Protein AF-A0A354W4L2-F1 (afdb_monomer)

Foldseek 3Di:
DVVVVVVVCVLLDPVVLVVQLVVLLVVLVVVPLQVDAFPNRSLSVLVSVLVSLLSVLVSCVVVVHPVSVVSNVVSLVSVLVSCVRVPNVCSVPVSVVVVVVVVVD

Solvent-accessible surface area (backbone atoms only — not comparable to full-atom values): 5681 Å² total; per-residue (Å²): 117,71,70,63,53,57,53,47,55,56,71,69,28,67,65,59,50,52,54,50,38,51,50,49,46,53,50,35,54,73,74,41,40,57,70,40,63,50,94,93,34,56,48,19,46,55,46,46,53,28,55,34,46,44,55,50,20,57,54,27,50,75,70,71,37,71,66,19,57,57,50,40,52,54,26,50,54,48,46,31,50,43,41,35,73,73,68,36,76,59,29,76,55,52,50,60,50,51,50,55,57,62,73,75,108

Mean predicted aligned error: 5.43 Å

Radius of gyration: 16.25 Å; Cα contacts (8 Å, |Δi|>4): 89; chains: 1; bounding box: 41×20×42 Å

pLDDT: mean 87.41, std 7.97, range [48.12, 95.75]

Secondary structure (DSSP, 8-state):
-HHHHHHHHHHT-HHHHHHHHHHHHHHHHHTTGGG--BTTB-HHHHHHHHHHHHHHHHHHHHTT-THHHHHHHHHHHHHHHHHHHTT-TTHHHHHHHHHHHHHT-

Structure (mmCIF, N/CA/C/O backbone):
data_AF-A0A354W4L2-F1
#
_entry.id   AF-A0A354W4L2-F1
#
loop_
_atom_site.group_PDB
_atom_site.id
_atom_site.type_symbol
_atom_site.label_atom_id
_atom_site.label_alt_id
_atom_site.label_comp_id
_atom_site.label_asym_id
_atom_site.label_entity_id
_atom_site.label_seq_id
_atom_site.pdbx_PDB_ins_code
_atom_site.Cartn_x
_atom_site.Cartn_y
_atom_site.Cartn_z
_atom_site.occupancy
_atom_site.B_iso_or_equiv
_atom_site.auth_seq_id
_atom_site.auth_comp_id
_atom_site.auth_asym_id
_atom_site.auth_atom_id
_atom_site.pdbx_PDB_model_num
ATOM 1 N N . MET A 1 1 ? -22.685 9.011 24.655 1.00 60.22 1 MET A N 1
ATOM 2 C CA . MET A 1 1 ? -21.756 7.865 24.773 1.00 60.22 1 MET A CA 1
ATOM 3 C C . MET A 1 1 ? -22.102 6.729 23.802 1.00 60.22 1 MET A C 1
ATOM 5 O O . MET A 1 1 ? -21.245 6.364 23.013 1.00 60.22 1 MET A O 1
ATOM 9 N N . GLU A 1 2 ? -23.342 6.220 23.765 1.00 66.88 2 GLU A N 1
ATOM 10 C CA . GLU A 1 2 ? -23.731 5.064 22.919 1.00 66.88 2 GLU A CA 1
ATOM 11 C C . GLU A 1 2 ? -23.531 5.237 21.398 1.00 66.88 2 GLU A C 1
ATOM 13 O O . GLU A 1 2 ? -23.085 4.309 20.727 1.00 66.88 2 GLU A O 1
ATOM 18 N N . ARG A 1 3 ? -23.829 6.419 20.835 1.00 70.06 3 ARG A N 1
ATOM 19 C CA . ARG A 1 3 ? -23.725 6.650 19.378 1.00 70.06 3 ARG A CA 1
ATOM 20 C C . ARG A 1 3 ? -22.285 6.581 18.854 1.00 70.06 3 ARG A C 1
ATOM 22 O O . ARG A 1 3 ? -22.070 6.043 17.776 1.00 70.06 3 ARG A O 1
ATOM 29 N N . GLY A 1 4 ? -21.308 7.075 19.618 1.00 77.38 4 GLY A N 1
ATOM 30 C CA . GLY A 1 4 ? -19.893 7.042 19.220 1.00 77.38 4 GLY A CA 1
ATOM 31 C C . GLY A 1 4 ? -19.338 5.619 19.157 1.00 77.38 4 GLY A C 1
ATOM 32 O O . GLY A 1 4 ? -18.624 5.273 18.223 1.00 77.38 4 GLY A O 1
ATOM 33 N N . ARG A 1 5 ? -19.755 4.764 20.096 1.00 78.31 5 ARG A N 1
ATOM 34 C CA . ARG A 1 5 ? -19.333 3.362 20.155 1.00 78.31 5 ARG A CA 1
ATOM 35 C C . ARG A 1 5 ? -19.856 2.539 18.972 1.00 78.31 5 ARG A C 1
ATOM 37 O O . ARG A 1 5 ? -19.088 1.801 18.372 1.00 78.31 5 ARG A O 1
ATOM 44 N N . ARG A 1 6 ? -21.117 2.735 18.564 1.00 78.88 6 ARG A N 1
ATOM 45 C CA . ARG A 1 6 ? -21.681 2.060 17.375 1.00 78.88 6 ARG A CA 1
ATOM 46 C C . ARG A 1 6 ? -20.958 2.448 16.079 1.00 78.88 6 ARG A C 1
ATOM 48 O O . ARG A 1 6 ? -20.749 1.608 15.212 1.00 78.88 6 ARG A O 1
ATOM 55 N N . LEU A 1 7 ? -20.555 3.714 15.947 1.00 81.56 7 LEU A N 1
ATOM 56 C CA . LEU A 1 7 ? -19.774 4.186 14.795 1.00 81.56 7 LEU A CA 1
ATOM 57 C C . LEU A 1 7 ? -18.360 3.594 14.782 1.00 81.56 7 LEU A C 1
ATOM 59 O O . LEU A 1 7 ? -17.866 3.208 13.721 1.00 81.56 7 LEU A O 1
ATOM 63 N N . GLN A 1 8 ? -17.731 3.483 15.952 1.00 81.00 8 GLN A N 1
ATOM 64 C CA . GLN A 1 8 ? -16.437 2.825 16.093 1.00 81.00 8 GLN A CA 1
ATOM 65 C C . GLN A 1 8 ? -16.524 1.341 15.715 1.00 81.00 8 GLN A C 1
ATOM 67 O O . GLN A 1 8 ? -15.705 0.872 14.936 1.00 81.00 8 GLN A O 1
ATOM 72 N N . GLU A 1 9 ? -17.554 0.625 16.166 1.00 82.56 9 GLU A N 1
ATOM 73 C CA . GLU A 1 9 ? -17.769 -0.794 15.841 1.00 82.56 9 GLU A CA 1
ATOM 74 C C . GLU A 1 9 ? -17.949 -1.037 14.331 1.00 82.56 9 GLU A C 1
ATOM 76 O O . GLU A 1 9 ? -17.426 -2.011 13.788 1.00 82.56 9 GLU A O 1
ATOM 81 N N . ILE A 1 10 ? -18.631 -0.127 13.625 1.00 80.56 10 ILE A N 1
ATOM 82 C CA . ILE A 1 10 ? -18.754 -0.181 12.159 1.00 80.56 10 ILE A CA 1
ATOM 83 C C . ILE A 1 10 ? -17.403 0.100 11.493 1.00 80.56 10 ILE A C 1
ATOM 85 O O . ILE A 1 10 ? -16.998 -0.624 10.583 1.00 80.56 10 ILE A O 1
ATOM 89 N N . THR A 1 11 ? -16.689 1.126 11.957 1.00 79.38 11 THR A N 1
ATOM 90 C CA . THR A 1 11 ? -15.418 1.559 11.356 1.00 79.38 11 THR A CA 1
ATOM 91 C C . THR A 1 11 ? -14.301 0.536 11.583 1.00 79.38 11 THR A C 1
ATOM 93 O O . THR A 1 11 ? -13.472 0.296 10.705 1.00 79.38 11 THR A O 1
ATOM 96 N N . GLU A 1 12 ? -14.303 -0.131 12.735 1.00 83.94 12 GLU A N 1
ATOM 97 C CA . GLU A 1 12 ? -13.354 -1.188 13.082 1.00 83.94 12 GLU A CA 1
ATOM 98 C C . GLU A 1 12 ? -13.796 -2.581 12.601 1.00 83.94 12 GLU A C 1
ATOM 100 O O . GLU A 1 12 ? -13.084 -3.571 12.805 1.00 83.94 12 GLU A O 1
ATOM 105 N N . SER A 1 13 ? -14.925 -2.677 11.896 1.00 87.25 13 SER A N 1
ATOM 106 C CA . SER A 1 13 ? -15.448 -3.940 11.386 1.00 87.25 13 SER A CA 1
ATOM 107 C C . SER A 1 13 ? -14.495 -4.605 10.391 1.00 87.25 13 SER A C 1
ATOM 109 O O . SER A 1 13 ? -14.025 -3.990 9.431 1.00 87.25 13 SER A O 1
ATOM 111 N N . LYS A 1 14 ? -14.270 -5.911 10.576 1.00 87.31 14 LYS A N 1
ATOM 112 C CA . LYS A 1 14 ? -13.492 -6.749 9.646 1.00 87.31 14 LYS A CA 1
ATOM 113 C C . LYS A 1 14 ? -14.122 -6.801 8.252 1.00 87.31 14 LYS A C 1
ATOM 115 O O . LYS A 1 14 ? -13.404 -6.850 7.260 1.00 87.31 14 LYS A O 1
ATOM 120 N N . TRP A 1 15 ? -15.451 -6.743 8.160 1.00 87.75 15 TRP A N 1
ATOM 121 C CA . TRP A 1 15 ? -16.157 -6.748 6.874 1.00 87.75 15 TRP A CA 1
ATOM 122 C C . TRP A 1 15 ? -15.802 -5.536 6.022 1.00 87.75 15 TRP A C 1
ATOM 124 O O . TRP A 1 15 ? -15.613 -5.654 4.815 1.00 87.75 15 TRP A O 1
ATOM 134 N N . MET A 1 16 ? -15.652 -4.379 6.664 1.00 88.06 16 MET A N 1
ATOM 135 C CA . MET A 1 16 ? -15.314 -3.143 5.976 1.00 88.06 16 MET A CA 1
ATOM 136 C C . MET A 1 16 ? -13.861 -3.154 5.472 1.00 88.06 16 MET A C 1
ATOM 138 O O . MET A 1 16 ? -13.561 -2.478 4.489 1.00 88.06 16 MET A O 1
ATOM 142 N N . ASP A 1 17 ? -12.974 -3.918 6.119 1.00 90.94 17 ASP A N 1
ATOM 143 C CA . ASP A 1 17 ? -11.604 -4.147 5.643 1.00 90.94 17 ASP A CA 1
ATOM 144 C C . ASP A 1 17 ? -11.609 -5.062 4.409 1.00 90.94 17 ASP A C 1
ATOM 146 O O . ASP A 1 17 ? -11.010 -4.729 3.389 1.00 90.94 17 ASP A O 1
ATOM 150 N N . VAL A 1 18 ? -12.342 -6.181 4.475 1.00 91.62 18 VAL A N 1
ATOM 151 C CA . VAL A 1 18 ? -12.447 -7.161 3.378 1.00 91.62 18 VAL A CA 1
ATOM 152 C C . VAL A 1 18 ? -13.043 -6.532 2.122 1.00 91.62 18 VAL A C 1
ATOM 154 O O . VAL A 1 18 ? -12.499 -6.716 1.037 1.00 91.62 18 VAL A O 1
ATOM 157 N N . ILE A 1 19 ? -14.121 -5.752 2.260 1.00 93.31 19 ILE A N 1
ATOM 158 C CA . ILE A 1 19 ? -14.730 -5.023 1.137 1.00 93.31 19 ILE A CA 1
ATOM 159 C C . ILE A 1 19 ? -13.721 -4.055 0.514 1.00 93.31 19 ILE A C 1
ATOM 161 O O . ILE A 1 19 ? -13.614 -3.987 -0.707 1.00 93.31 19 ILE A O 1
ATOM 165 N N . GLY A 1 20 ? -12.962 -3.337 1.345 1.00 92.06 20 GLY A N 1
ATOM 166 C CA . GLY A 1 20 ? -11.931 -2.415 0.880 1.00 92.06 20 GLY A CA 1
ATOM 167 C C . GLY A 1 20 ? -10.848 -3.109 0.055 1.00 92.06 20 GLY A C 1
ATOM 168 O O . GLY A 1 20 ? -10.573 -2.703 -1.071 1.00 92.06 20 GLY A O 1
ATOM 169 N N . VAL A 1 21 ? -10.285 -4.197 0.585 1.00 94.12 21 VAL A N 1
ATOM 170 C CA . VAL A 1 21 ? -9.252 -4.987 -0.100 1.00 94.12 21 VAL A CA 1
ATOM 171 C C . VAL A 1 21 ? -9.787 -5.587 -1.400 1.00 94.12 21 VAL A C 1
ATOM 173 O O . VAL A 1 21 ? -9.141 -5.465 -2.439 1.00 94.12 21 VAL A O 1
ATOM 176 N N . LEU A 1 22 ? -10.979 -6.192 -1.374 1.00 95.31 22 LEU A N 1
ATOM 177 C CA . LEU A 1 22 ? -11.607 -6.752 -2.573 1.00 95.31 22 LEU A CA 1
ATOM 178 C C . LEU A 1 22 ? -11.825 -5.691 -3.647 1.00 95.31 22 LEU A C 1
ATOM 180 O O . LEU A 1 22 ? -11.543 -5.949 -4.813 1.00 95.31 22 LEU A O 1
ATOM 184 N N . LEU A 1 23 ? -12.281 -4.500 -3.266 1.00 95.19 23 LEU A N 1
ATOM 185 C CA . LEU A 1 23 ? -12.496 -3.402 -4.199 1.00 95.19 23 LEU A CA 1
ATOM 186 C C . LEU A 1 23 ? -11.186 -2.968 -4.870 1.00 95.19 23 LEU A C 1
ATOM 188 O O . LEU A 1 23 ? -11.148 -2.843 -6.093 1.00 95.19 23 LEU A O 1
ATOM 192 N N . VAL A 1 24 ? -10.102 -2.813 -4.100 1.00 95.12 24 VAL A N 1
ATOM 193 C CA . VAL A 1 24 ? -8.774 -2.473 -4.644 1.00 95.12 24 VAL A CA 1
ATOM 194 C C . VAL A 1 24 ? -8.289 -3.546 -5.618 1.00 95.12 24 VAL A C 1
ATOM 196 O O . VAL A 1 24 ? -7.841 -3.214 -6.716 1.00 95.12 24 VAL A O 1
ATOM 199 N N . LEU A 1 25 ? -8.420 -4.827 -5.260 1.00 95.31 25 LEU A N 1
ATOM 200 C CA . LEU A 1 25 ? -8.007 -5.934 -6.122 1.00 95.31 25 LEU A CA 1
ATOM 201 C C . LEU A 1 25 ? -8.840 -5.971 -7.408 1.00 95.31 25 LEU A C 1
ATOM 203 O O . LEU A 1 25 ? -8.278 -5.943 -8.497 1.00 95.31 25 LEU A O 1
ATOM 207 N N . VAL A 1 26 ? -10.171 -5.967 -7.307 1.00 95.75 26 VAL A N 1
ATOM 208 C CA . VAL A 1 26 ? -11.068 -6.048 -8.471 1.00 95.75 26 VAL A CA 1
ATOM 209 C C . VAL A 1 26 ? -10.810 -4.907 -9.450 1.00 95.75 26 VAL A C 1
ATOM 211 O O . VAL A 1 26 ? -10.641 -5.163 -10.641 1.00 95.75 26 VAL A O 1
ATOM 214 N N . ILE A 1 27 ? -10.721 -3.665 -8.965 1.00 95.25 27 ILE A N 1
ATOM 215 C CA . ILE A 1 27 ? -10.455 -2.504 -9.825 1.00 95.25 27 ILE A CA 1
ATOM 216 C C . ILE A 1 27 ? -9.077 -2.623 -10.476 1.00 95.25 27 ILE A C 1
ATOM 218 O O . ILE A 1 27 ? -8.947 -2.411 -11.679 1.00 95.25 27 ILE A O 1
ATOM 222 N N . SER A 1 28 ? -8.055 -3.017 -9.715 1.00 94.19 28 SER A N 1
ATOM 223 C CA . SER A 1 28 ? -6.696 -3.147 -10.247 1.00 94.19 28 SER A CA 1
ATOM 224 C C . SER A 1 28 ? -6.594 -4.211 -11.341 1.00 94.19 28 SER A C 1
ATOM 226 O O . SER A 1 28 ? -5.936 -4.008 -12.365 1.00 94.19 28 SER A O 1
ATOM 228 N N . PHE A 1 29 ? -7.284 -5.338 -11.163 1.00 93.62 29 PHE A N 1
ATOM 229 C CA . PHE A 1 29 ? -7.359 -6.382 -12.179 1.00 93.62 29 PHE A CA 1
ATOM 230 C C . PHE A 1 29 ? -8.176 -5.941 -13.399 1.00 93.62 29 PHE A C 1
ATOM 232 O O . PHE A 1 29 ? -7.732 -6.182 -14.523 1.00 93.62 29 PHE A O 1
ATOM 239 N N . ALA A 1 30 ? -9.305 -5.254 -13.197 1.00 94.56 30 ALA A N 1
ATOM 240 C CA . ALA A 1 30 ? -10.155 -4.737 -14.270 1.00 94.56 30 ALA A CA 1
ATOM 241 C C . ALA A 1 30 ? -9.439 -3.688 -15.138 1.00 94.56 30 ALA A C 1
ATOM 243 O O . ALA A 1 30 ? -9.560 -3.717 -16.360 1.00 94.56 30 ALA A O 1
ATOM 244 N N . LEU A 1 31 ? -8.634 -2.815 -14.523 1.00 93.94 31 LEU A N 1
ATOM 245 C CA . LEU A 1 31 ? -7.785 -1.841 -15.220 1.00 93.94 31 LEU A CA 1
ATOM 246 C C . LEU A 1 31 ? -6.561 -2.476 -15.894 1.00 93.94 31 LEU A C 1
ATOM 248 O O . LEU A 1 31 ? -5.842 -1.810 -16.633 1.00 93.94 31 LEU A O 1
ATOM 252 N N . GLY A 1 32 ? -6.317 -3.768 -15.665 1.00 91.12 32 GLY A N 1
ATOM 253 C CA . GLY A 1 32 ? -5.234 -4.495 -16.309 1.00 91.12 32 GLY A CA 1
ATOM 254 C C . GLY A 1 32 ? -3.858 -4.256 -15.695 1.00 91.12 32 GLY A C 1
ATOM 255 O O . GLY A 1 32 ? -2.874 -4.629 -16.329 1.00 91.12 32 GLY A O 1
ATOM 256 N N . PHE A 1 33 ? -3.755 -3.716 -14.470 1.00 90.25 33 PHE A N 1
ATOM 257 C CA . PHE A 1 33 ? -2.453 -3.486 -13.828 1.00 90.25 33 PHE A CA 1
ATOM 258 C C . PHE A 1 33 ? -1.621 -4.762 -13.727 1.00 90.25 33 PHE A C 1
ATOM 260 O O . PHE A 1 33 ? -0.417 -4.707 -13.924 1.00 90.25 33 PHE A O 1
ATOM 267 N N . HIS A 1 34 ? -2.244 -5.926 -13.533 1.00 90.25 34 HIS A N 1
ATOM 268 C CA . HIS A 1 34 ? -1.562 -7.227 -13.520 1.00 90.25 34 HIS A CA 1
ATOM 269 C C . HIS A 1 34 ? -0.767 -7.552 -14.803 1.00 90.25 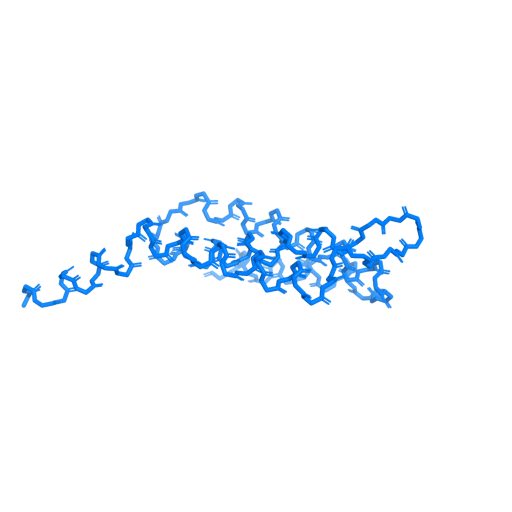34 HIS A C 1
ATOM 271 O O . HIS A 1 34 ? 0.097 -8.423 -14.766 1.00 90.25 34 HIS A O 1
ATOM 277 N N . LYS A 1 35 ? -1.043 -6.878 -15.930 1.00 89.44 35 LYS A N 1
ATOM 278 C CA . LYS A 1 35 ? -0.336 -7.067 -17.209 1.00 89.44 35 LYS A CA 1
ATOM 279 C C . LYS A 1 35 ? 0.942 -6.237 -17.320 1.00 89.44 35 LYS A C 1
ATOM 281 O O . LYS A 1 35 ? 1.687 -6.408 -18.281 1.00 89.44 35 LYS A O 1
ATOM 286 N N . THR A 1 36 ? 1.200 -5.332 -16.377 1.00 89.88 36 THR A N 1
ATOM 287 C CA . THR A 1 36 ? 2.392 -4.487 -16.402 1.00 89.88 36 THR A CA 1
ATOM 288 C C . THR A 1 36 ? 3.627 -5.325 -16.084 1.00 89.88 36 THR A C 1
ATOM 290 O O . THR A 1 36 ? 3.856 -5.710 -14.934 1.00 89.88 36 THR A O 1
ATOM 293 N N . ILE A 1 37 ? 4.424 -5.586 -17.120 1.00 89.38 37 ILE A N 1
ATOM 294 C CA . ILE A 1 37 ? 5.703 -6.291 -17.042 1.00 89.38 37 ILE A CA 1
ATOM 295 C C . ILE A 1 37 ? 6.811 -5.308 -17.414 1.00 89.38 37 ILE A C 1
ATOM 297 O O . ILE A 1 37 ? 6.736 -4.623 -18.436 1.00 89.38 37 ILE A O 1
ATOM 301 N N . ARG A 1 38 ? 7.850 -5.234 -16.585 1.00 87.38 38 ARG A N 1
ATOM 302 C CA . ARG A 1 38 ? 9.021 -4.387 -16.813 1.00 87.38 38 ARG A CA 1
ATOM 303 C C . ARG A 1 38 ? 10.270 -5.179 -16.464 1.00 87.38 38 ARG A C 1
ATOM 305 O O . ARG A 1 38 ? 10.314 -5.762 -15.391 1.00 87.38 38 ARG A O 1
ATOM 312 N N . GLN A 1 39 ? 11.256 -5.203 -17.366 1.00 85.56 39 GLN A N 1
ATOM 313 C CA . GLN A 1 39 ? 12.487 -5.993 -17.189 1.00 85.56 39 GLN A CA 1
ATOM 314 C C . GLN A 1 39 ? 12.181 -7.462 -16.820 1.00 85.56 39 GLN A C 1
ATOM 316 O O . GLN A 1 39 ? 12.703 -7.982 -15.842 1.00 85.56 39 GLN A O 1
ATOM 321 N N . ASP A 1 40 ? 11.249 -8.086 -17.554 1.00 85.88 40 ASP A N 1
ATOM 322 C CA . ASP A 1 40 ? 10.748 -9.458 -17.333 1.00 85.88 40 ASP A CA 1
ATOM 323 C C . ASP A 1 40 ? 10.089 -9.728 -15.970 1.00 85.88 40 ASP A C 1
ATOM 325 O O . ASP A 1 40 ? 9.715 -10.858 -15.654 1.00 85.88 40 ASP A O 1
ATOM 329 N N . LEU A 1 41 ? 9.856 -8.681 -15.178 1.00 87.38 41 LEU A N 1
ATOM 330 C CA . LEU A 1 41 ? 9.231 -8.773 -13.873 1.00 87.38 41 LEU A CA 1
ATOM 331 C C . LEU A 1 41 ? 7.779 -8.262 -13.918 1.00 87.38 41 LEU A C 1
ATOM 333 O O . LEU A 1 41 ? 7.541 -7.140 -14.383 1.00 87.38 41 LEU A O 1
ATOM 337 N N . PRO A 1 42 ? 6.787 -9.021 -13.410 1.00 89.56 42 PRO A N 1
ATOM 338 C CA . PRO A 1 42 ? 5.386 -8.599 -13.369 1.00 89.56 42 PRO A CA 1
ATOM 339 C C . PRO A 1 42 ? 5.134 -7.585 -12.240 1.00 89.56 42 PRO A C 1
ATOM 341 O O . PRO A 1 42 ? 4.402 -7.851 -11.283 1.00 89.56 42 PRO A O 1
ATOM 344 N N . ILE A 1 43 ? 5.732 -6.395 -12.354 1.00 92.56 43 ILE A N 1
ATOM 345 C CA . ILE A 1 43 ? 5.625 -5.292 -11.382 1.00 92.56 43 ILE A CA 1
ATOM 346 C C . ILE A 1 43 ? 4.176 -4.883 -11.100 1.00 92.56 43 ILE A C 1
ATOM 348 O O . ILE A 1 43 ? 3.852 -4.429 -10.006 1.00 92.56 43 ILE A O 1
ATOM 352 N N . GLY A 1 44 ? 3.282 -5.111 -12.060 1.00 90.38 44 GLY A N 1
ATOM 353 C CA . GLY A 1 44 ? 1.854 -4.883 -11.925 1.00 90.38 44 GLY A CA 1
ATOM 354 C C . GLY A 1 44 ? 1.186 -5.669 -10.798 1.00 90.38 44 GLY A C 1
ATOM 355 O O . GLY A 1 44 ? 0.320 -5.147 -10.092 1.00 90.38 44 GLY A O 1
ATOM 356 N N . ILE A 1 45 ? 1.618 -6.914 -10.588 1.00 91.38 45 ILE A N 1
ATOM 357 C CA . ILE A 1 45 ? 1.119 -7.767 -9.506 1.00 91.38 45 ILE A CA 1
ATOM 358 C C . ILE A 1 45 ? 1.638 -7.246 -8.161 1.00 91.38 45 ILE A C 1
ATOM 360 O O . ILE A 1 45 ? 0.851 -7.063 -7.231 1.00 91.38 45 ILE A O 1
ATOM 364 N N . PHE A 1 46 ? 2.933 -6.923 -8.080 1.00 92.19 46 PHE A N 1
ATOM 365 C CA . PHE A 1 46 ? 3.548 -6.335 -6.884 1.00 92.19 46 PHE A CA 1
ATOM 366 C C . PHE A 1 46 ? 2.892 -5.007 -6.489 1.00 92.19 46 PHE A C 1
ATOM 368 O O . PHE A 1 46 ? 2.603 -4.785 -5.315 1.00 92.19 46 PHE A O 1
ATOM 375 N N . SER A 1 47 ? 2.582 -4.151 -7.464 1.00 92.44 47 SER A N 1
ATOM 376 C CA . SER A 1 47 ? 1.862 -2.894 -7.245 1.00 92.44 47 SER A CA 1
ATOM 377 C C . SER A 1 47 ? 0.436 -3.131 -6.736 1.00 92.44 47 SER A C 1
ATOM 379 O O . SER A 1 47 ? 0.030 -2.540 -5.737 1.00 92.44 47 SER A O 1
ATOM 381 N N . THR A 1 48 ? -0.300 -4.061 -7.354 1.00 94.00 48 THR A N 1
ATOM 382 C CA . THR A 1 48 ? -1.691 -4.378 -6.986 1.00 94.00 48 THR A CA 1
ATOM 383 C C . THR A 1 48 ? -1.801 -4.882 -5.542 1.00 94.00 48 THR A C 1
ATOM 385 O O . THR A 1 48 ? -2.616 -4.384 -4.761 1.00 94.00 48 THR A O 1
ATOM 388 N N . PHE A 1 49 ? -0.956 -5.841 -5.153 1.00 93.38 49 PHE A N 1
ATOM 389 C CA . PHE A 1 49 ? -0.929 -6.340 -3.775 1.00 93.38 49 PHE A CA 1
ATOM 390 C C . PHE A 1 49 ? -0.332 -5.324 -2.798 1.00 93.38 49 PHE A C 1
ATOM 392 O O . PHE A 1 49 ? -0.802 -5.229 -1.665 1.00 93.38 49 PHE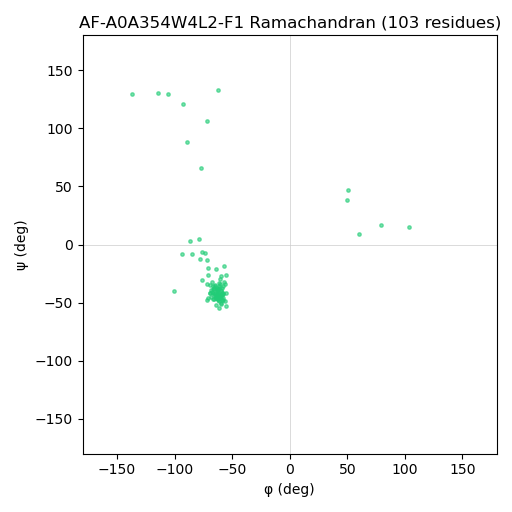 A O 1
ATOM 399 N N . GLY A 1 50 ? 0.645 -4.527 -3.236 1.00 93.25 50 GLY A N 1
ATOM 400 C CA . GLY A 1 50 ? 1.206 -3.425 -2.458 1.00 93.25 50 GLY A CA 1
ATOM 401 C C . GLY A 1 50 ? 0.157 -2.383 -2.078 1.00 93.25 50 GLY A C 1
ATOM 402 O O . GLY A 1 50 ? 0.060 -2.011 -0.911 1.00 93.25 50 GLY A O 1
ATOM 403 N N . ALA A 1 51 ? -0.686 -1.977 -3.030 1.00 93.38 51 ALA A N 1
ATOM 404 C CA . ALA A 1 51 ? -1.778 -1.035 -2.800 1.00 93.38 51 ALA A CA 1
ATOM 405 C C . ALA A 1 51 ? -2.827 -1.594 -1.823 1.00 93.38 51 ALA A C 1
ATOM 407 O O . ALA A 1 51 ? -3.218 -0.917 -0.869 1.00 93.38 51 ALA A O 1
ATOM 408 N N . ALA A 1 52 ? -3.238 -2.854 -2.008 1.00 94.12 52 ALA A N 1
ATOM 409 C CA . ALA A 1 52 ? -4.169 -3.525 -1.100 1.00 94.12 52 ALA A CA 1
ATOM 410 C C . ALA A 1 52 ? -3.591 -3.666 0.323 1.00 94.12 52 ALA A C 1
ATOM 412 O O . ALA A 1 52 ? -4.280 -3.405 1.311 1.00 94.12 52 ALA A O 1
ATOM 413 N N . GLY A 1 53 ? -2.311 -4.031 0.431 1.00 92.19 53 GLY A N 1
ATOM 414 C CA . GLY A 1 53 ? -1.594 -4.117 1.699 1.00 92.19 53 GLY A CA 1
ATOM 415 C C . GLY A 1 53 ? -1.461 -2.760 2.389 1.00 92.19 53 GLY A C 1
ATOM 416 O O . GLY A 1 53 ? -1.731 -2.660 3.582 1.00 92.19 53 GLY A O 1
ATOM 417 N N . SER A 1 54 ? -1.119 -1.704 1.648 1.00 92.06 54 SER A N 1
ATOM 418 C CA . SER A 1 54 ? -0.978 -0.342 2.180 1.00 92.06 54 SER A CA 1
ATOM 419 C C . SER A 1 54 ? -2.295 0.178 2.765 1.00 92.06 54 SER A C 1
ATOM 421 O O . SER A 1 54 ? -2.327 0.689 3.885 1.00 92.06 54 SER A O 1
ATOM 423 N N . MET A 1 55 ? -3.417 -0.070 2.083 1.00 93.25 55 MET A N 1
ATOM 424 C CA . MET A 1 55 ? -4.743 0.222 2.630 1.00 93.25 55 MET A CA 1
ATOM 425 C C . MET A 1 55 ? -4.995 -0.522 3.954 1.00 93.25 55 MET A C 1
ATOM 427 O O . MET A 1 55 ? -5.523 0.055 4.911 1.00 93.25 55 MET A O 1
ATOM 431 N N . MET A 1 56 ? -4.617 -1.803 4.026 1.00 92.00 56 MET A N 1
ATOM 432 C CA . MET A 1 56 ? -4.766 -2.607 5.241 1.00 92.00 56 MET A CA 1
ATOM 433 C C . MET A 1 56 ? -3.897 -2.074 6.388 1.00 92.00 56 MET A C 1
ATOM 435 O O . MET A 1 56 ? -4.333 -2.073 7.538 1.00 92.00 56 MET A O 1
ATOM 439 N N . VAL A 1 57 ? -2.702 -1.559 6.094 1.00 89.81 57 VAL A N 1
ATOM 440 C CA . VAL A 1 57 ? -1.833 -0.901 7.082 1.00 89.81 57 VAL A CA 1
ATOM 441 C C . VAL A 1 57 ? -2.538 0.299 7.697 1.00 89.81 57 VAL A C 1
ATOM 443 O O . VAL A 1 57 ? -2.646 0.367 8.920 1.00 89.81 57 VAL A O 1
ATOM 446 N N . THR A 1 58 ? -3.100 1.195 6.878 1.00 87.81 58 THR A N 1
ATOM 447 C CA . THR A 1 58 ? -3.849 2.360 7.375 1.00 87.81 58 THR A CA 1
ATOM 448 C C . THR A 1 58 ? -4.986 1.933 8.308 1.00 87.81 58 THR A C 1
ATOM 450 O O . THR A 1 58 ? -5.153 2.510 9.383 1.00 87.81 58 THR A O 1
ATOM 453 N N . ARG A 1 59 ? -5.717 0.864 7.958 1.00 88.38 59 ARG A N 1
ATOM 454 C CA . ARG A 1 59 ? -6.781 0.289 8.803 1.00 88.38 59 ARG A CA 1
ATOM 455 C C . ARG A 1 59 ? -6.251 -0.238 10.135 1.00 88.38 59 ARG A C 1
ATOM 457 O O . ARG A 1 59 ? -6.834 0.036 11.182 1.00 88.38 59 ARG A O 1
ATOM 464 N N . LEU A 1 60 ? -5.172 -1.015 10.109 1.00 87.00 60 LEU A N 1
ATOM 465 C CA . LEU A 1 60 ? -4.597 -1.632 11.305 1.00 87.00 60 LEU A CA 1
ATOM 466 C C . LEU A 1 60 ? -4.011 -0.591 12.264 1.00 87.00 60 LEU A C 1
ATOM 468 O O . LEU A 1 60 ? -4.168 -0.738 13.476 1.00 87.00 60 LEU A O 1
ATOM 472 N N . VAL A 1 61 ? -3.418 0.480 11.732 1.00 84.44 61 VAL A N 1
ATOM 473 C CA . VAL A 1 61 ? -2.934 1.622 12.520 1.00 84.44 61 VAL A CA 1
ATOM 474 C C . VAL A 1 61 ? -4.099 2.323 13.225 1.00 84.44 61 VAL A C 1
ATOM 476 O O . VAL A 1 61 ? -4.009 2.589 14.423 1.00 84.44 61 VAL A O 1
ATOM 479 N N . THR A 1 62 ? -5.235 2.540 12.546 1.00 82.62 62 THR A N 1
ATOM 480 C CA . THR A 1 62 ? -6.438 3.112 13.187 1.00 82.62 62 THR A CA 1
ATOM 481 C C . THR A 1 62 ? -6.975 2.225 14.317 1.00 82.62 62 THR A C 1
ATOM 483 O O . THR A 1 62 ? -7.392 2.740 15.349 1.00 82.62 62 THR A O 1
ATOM 486 N N . LYS A 1 63 ? -6.887 0.895 14.174 1.00 84.94 63 LYS A N 1
ATOM 487 C CA . LYS A 1 63 ? -7.273 -0.088 15.209 1.00 84.94 63 LYS A CA 1
ATOM 488 C C . LYS A 1 63 ? -6.218 -0.271 16.310 1.00 84.94 63 LYS A C 1
ATOM 490 O O . LYS A 1 63 ? -6.361 -1.161 17.144 1.00 84.94 63 LYS A O 1
ATOM 495 N N . ARG A 1 64 ? -5.136 0.522 16.294 1.00 82.56 64 ARG A N 1
ATOM 496 C CA . ARG A 1 64 ? -3.967 0.405 17.187 1.00 82.56 64 ARG A CA 1
ATOM 497 C C . ARG A 1 64 ? -3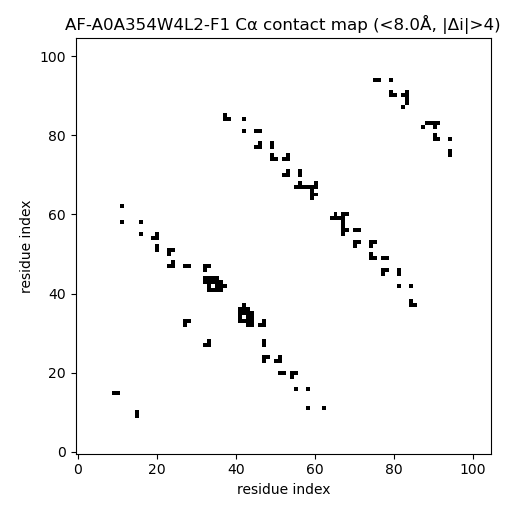.390 -1.012 17.258 1.00 82.56 64 ARG A C 1
ATOM 499 O O . ARG A 1 64 ? -2.968 -1.475 18.316 1.00 82.56 64 ARG A O 1
ATOM 506 N N . ASN A 1 65 ? -3.360 -1.709 16.125 1.00 82.50 65 ASN A N 1
ATOM 507 C CA . ASN A 1 65 ? -2.760 -3.032 16.033 1.00 82.50 65 ASN A CA 1
ATOM 508 C C . ASN A 1 65 ? -1.290 -2.921 15.604 1.00 82.50 65 ASN A C 1
ATOM 510 O O . ASN A 1 65 ? -0.995 -2.444 14.509 1.00 82.50 65 ASN A O 1
ATOM 514 N N . ASN A 1 66 ? -0.375 -3.432 16.432 1.00 83.31 66 ASN A N 1
ATOM 515 C CA . ASN A 1 66 ? 1.069 -3.373 16.184 1.00 83.31 66 ASN A CA 1
ATOM 516 C C . ASN A 1 66 ? 1.508 -4.159 14.930 1.00 83.31 66 ASN A C 1
ATOM 518 O O . ASN A 1 66 ? 2.534 -3.857 14.327 1.00 83.31 66 ASN A O 1
ATOM 522 N N . ILE A 1 67 ? 0.696 -5.122 14.472 1.00 85.75 67 ILE A N 1
ATOM 523 C CA . ILE A 1 67 ? 0.906 -5.816 13.189 1.00 85.75 67 ILE A CA 1
ATOM 524 C C . ILE A 1 67 ? 0.863 -4.826 12.010 1.00 85.75 67 ILE A C 1
ATOM 526 O O . ILE A 1 67 ? 1.559 -5.028 11.016 1.00 85.75 67 ILE A O 1
ATOM 530 N N . GLY A 1 68 ? 0.101 -3.732 12.132 1.00 83.00 68 GLY A N 1
ATOM 531 C CA . GLY A 1 68 ? 0.042 -2.674 11.125 1.00 83.00 68 GLY A CA 1
ATOM 532 C C . GLY A 1 68 ? 1.409 -2.054 10.838 1.00 83.00 68 GLY A C 1
ATOM 533 O O . GLY A 1 68 ? 1.716 -1.801 9.680 1.00 83.00 68 GLY A O 1
ATOM 534 N N . ASN A 1 69 ? 2.267 -1.912 11.851 1.00 85.69 69 ASN A N 1
ATOM 535 C CA . ASN A 1 69 ? 3.610 -1.349 11.686 1.00 85.69 69 ASN A CA 1
ATOM 536 C C . ASN A 1 69 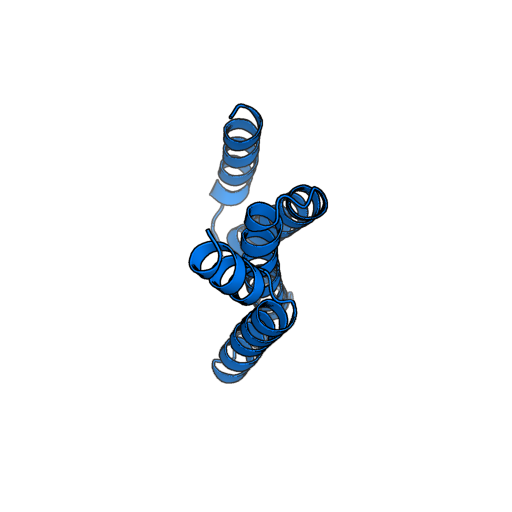? 4.525 -2.286 10.885 1.00 85.69 69 ASN A C 1
ATOM 538 O O . ASN A 1 69 ? 5.243 -1.843 9.991 1.00 85.69 69 ASN A O 1
ATOM 542 N N . LEU A 1 70 ? 4.455 -3.594 11.157 1.00 85.12 70 LEU A N 1
ATOM 543 C CA . LEU A 1 70 ? 5.230 -4.597 10.425 1.00 85.12 70 LEU A CA 1
ATOM 544 C C . LEU A 1 70 ? 4.783 -4.701 8.962 1.00 85.12 70 LEU A C 1
ATOM 546 O O . LEU A 1 70 ? 5.614 -4.692 8.057 1.00 85.12 70 LEU A O 1
ATOM 550 N N . ILE A 1 71 ? 3.472 -4.771 8.714 1.00 87.06 71 ILE A N 1
ATOM 551 C CA . ILE A 1 71 ? 2.945 -4.792 7.343 1.00 87.06 71 ILE A CA 1
ATOM 552 C C . ILE A 1 71 ? 3.259 -3.458 6.645 1.00 87.06 71 ILE A C 1
ATOM 554 O O . ILE A 1 71 ? 3.591 -3.457 5.464 1.00 87.06 71 ILE A O 1
ATOM 558 N N . GLY A 1 72 ? 3.251 -2.341 7.379 1.00 86.94 72 GLY A N 1
ATOM 559 C CA . GLY A 1 72 ? 3.666 -1.022 6.900 1.00 86.94 72 GLY A CA 1
ATO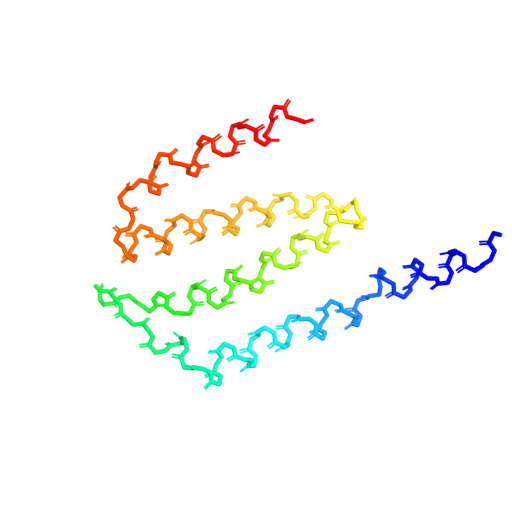M 560 C C . GLY A 1 72 ? 5.086 -1.034 6.355 1.00 86.94 72 GLY A C 1
ATOM 561 O O . GLY A 1 72 ? 5.304 -0.631 5.213 1.00 86.94 72 GLY A O 1
ATOM 562 N N . LEU A 1 73 ? 6.019 -1.611 7.117 1.00 88.44 73 LEU A N 1
ATOM 563 C CA . LEU A 1 73 ? 7.395 -1.810 6.676 1.00 88.44 73 LEU A CA 1
ATOM 564 C C . LEU A 1 73 ? 7.464 -2.589 5.355 1.00 88.44 73 LEU A C 1
ATOM 566 O O . LEU A 1 73 ? 8.053 -2.122 4.382 1.00 88.44 73 LEU A O 1
ATOM 570 N N . LEU A 1 74 ? 6.806 -3.750 5.300 1.00 89.50 74 LEU A N 1
ATOM 571 C CA . LEU A 1 74 ? 6.811 -4.617 4.119 1.00 89.50 74 LEU A CA 1
ATOM 572 C C . LEU A 1 74 ? 6.194 -3.940 2.889 1.00 89.50 74 LEU A C 1
ATOM 574 O O . LEU A 1 74 ? 6.738 -4.036 1.791 1.00 89.50 74 LEU A O 1
ATOM 578 N N . THR A 1 75 ? 5.073 -3.237 3.063 1.00 90.88 75 THR A N 1
ATOM 579 C CA . THR A 1 75 ? 4.387 -2.556 1.955 1.00 90.88 75 THR A CA 1
ATOM 580 C C . THR A 1 75 ? 5.213 -1.419 1.381 1.00 90.88 75 THR A C 1
ATOM 582 O O . THR A 1 75 ? 5.255 -1.284 0.166 1.00 90.88 75 THR A O 1
ATOM 585 N N . ALA A 1 76 ? 5.928 -0.651 2.201 1.00 90.12 76 ALA A N 1
ATOM 586 C CA . ALA A 1 76 ? 6.774 0.416 1.684 1.00 90.12 76 ALA A CA 1
ATOM 587 C C . ALA A 1 76 ? 8.082 -0.108 1.072 1.00 90.12 76 ALA A C 1
ATOM 589 O O . ALA A 1 76 ? 8.557 0.482 0.112 1.00 90.12 76 ALA A O 1
ATOM 590 N N . VAL A 1 77 ? 8.637 -1.232 1.549 1.00 91.31 77 VAL A N 1
ATOM 591 C CA . VAL A 1 77 ? 9.721 -1.927 0.825 1.00 91.31 77 VAL A CA 1
ATOM 592 C C . VAL A 1 77 ? 9.228 -2.376 -0.552 1.00 91.31 77 VAL A C 1
ATOM 594 O O . VAL A 1 77 ? 9.908 -2.158 -1.552 1.00 91.31 77 VAL A O 1
ATOM 597 N N . ASN A 1 78 ? 8.020 -2.942 -0.628 1.00 93.06 78 ASN A N 1
ATOM 598 C CA . ASN A 1 78 ? 7.399 -3.302 -1.900 1.00 93.06 78 ASN A CA 1
ATOM 599 C C . ASN A 1 78 ? 7.143 -2.072 -2.792 1.00 93.06 78 ASN A C 1
ATOM 601 O O . ASN A 1 78 ? 7.371 -2.147 -3.994 1.00 93.06 78 ASN A O 1
ATOM 605 N N . SER A 1 79 ? 6.721 -0.936 -2.232 1.00 91.56 79 SER A N 1
ATOM 606 C CA . SER A 1 79 ? 6.550 0.304 -2.999 1.00 91.56 79 SER A CA 1
ATOM 607 C C . SER A 1 79 ? 7.884 0.872 -3.492 1.00 91.56 79 SER A C 1
ATOM 609 O O . SER A 1 79 ? 7.976 1.238 -4.657 1.00 91.56 79 SER A O 1
ATOM 611 N N . ALA A 1 80 ? 8.941 0.854 -2.671 1.00 92.44 80 ALA A N 1
ATOM 612 C CA . ALA A 1 80 ? 10.292 1.247 -3.081 1.00 92.44 80 ALA A CA 1
ATOM 613 C C . ALA A 1 80 ? 10.790 0.398 -4.253 1.00 92.44 80 ALA A C 1
ATOM 615 O O . ALA A 1 80 ? 11.353 0.913 -5.217 1.00 92.44 80 ALA A O 1
ATOM 616 N N . PHE A 1 81 ? 10.540 -0.910 -4.176 1.00 91.94 81 PHE A N 1
ATOM 617 C CA . PHE A 1 81 ? 10.840 -1.850 -5.241 1.00 91.94 81 PHE A CA 1
ATOM 618 C C . PHE A 1 81 ? 10.063 -1.510 -6.518 1.00 91.94 81 PHE A C 1
ATOM 620 O O . PHE A 1 81 ? 10.671 -1.290 -7.560 1.00 91.94 81 PHE A O 1
ATOM 627 N N . VAL A 1 82 ? 8.735 -1.399 -6.450 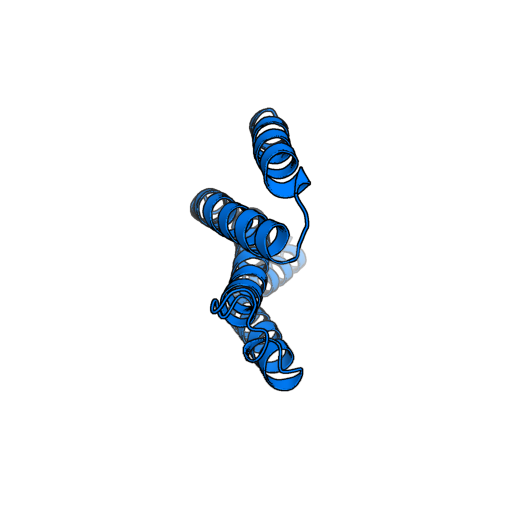1.00 92.81 82 VAL A N 1
ATOM 628 C CA . VAL A 1 82 ? 7.906 -1.076 -7.622 1.00 92.81 82 VAL A CA 1
ATOM 629 C C . VAL A 1 82 ? 8.317 0.258 -8.255 1.00 92.81 82 VAL A C 1
ATOM 631 O O . VAL A 1 82 ? 8.496 0.314 -9.470 1.00 92.81 82 VAL A O 1
ATOM 634 N N . ASP A 1 83 ? 8.524 1.304 -7.454 1.00 92.38 83 ASP A N 1
ATOM 635 C CA . ASP A 1 83 ? 8.896 2.635 -7.940 1.00 92.38 83 ASP A CA 1
ATOM 636 C C . ASP A 1 83 ? 10.270 2.637 -8.616 1.00 92.38 83 ASP A C 1
ATOM 638 O O . ASP A 1 83 ? 10.430 3.227 -9.687 1.00 92.38 83 ASP A O 1
ATOM 642 N N . TYR A 1 84 ? 11.251 1.938 -8.038 1.00 92.44 84 TYR A N 1
ATOM 643 C CA . TYR A 1 84 ? 12.576 1.798 -8.640 1.00 92.44 84 TYR A CA 1
ATOM 644 C C . TYR A 1 84 ? 12.490 1.159 -10.032 1.00 92.44 84 TYR A C 1
ATOM 646 O O . TYR A 1 84 ? 13.009 1.702 -11.006 1.00 92.44 84 TYR A O 1
ATOM 654 N N . TYR A 1 85 ? 11.745 0.056 -10.162 1.00 90.06 85 TYR A N 1
ATOM 655 C CA . TYR A 1 85 ? 11.575 -0.632 -11.446 1.00 90.06 85 TYR A CA 1
ATOM 656 C C . TYR A 1 85 ? 10.706 0.141 -12.450 1.00 90.06 85 TYR A C 1
ATOM 658 O O . TYR A 1 85 ? 10.814 -0.089 -13.656 1.00 90.06 85 TYR A O 1
ATOM 666 N N . LEU A 1 86 ? 9.880 1.086 -11.994 1.00 89.62 86 LEU A N 1
ATOM 667 C CA . LEU A 1 86 ? 9.168 2.028 -12.863 1.00 89.62 86 LEU A CA 1
ATOM 668 C C . LEU A 1 86 ? 10.067 3.157 -13.401 1.00 89.62 86 LEU A C 1
ATOM 670 O O . LEU A 1 86 ? 9.632 3.896 -14.284 1.00 89.62 86 LEU A O 1
ATOM 674 N N . GLY A 1 87 ? 11.319 3.251 -12.939 1.00 89.25 87 GLY A N 1
ATOM 675 C CA . GLY A 1 87 ? 12.307 4.234 -13.391 1.00 89.25 87 GLY A CA 1
ATOM 676 C C . GLY A 1 87 ? 12.538 5.388 -12.415 1.00 89.25 87 GLY A C 1
ATOM 677 O O . GLY A 1 87 ? 13.105 6.405 -12.807 1.00 89.25 87 GLY A O 1
ATOM 678 N N . ASN A 1 88 ? 12.095 5.266 -11.160 1.00 93.25 88 ASN A N 1
ATOM 679 C CA . ASN A 1 88 ? 12.413 6.234 -10.116 1.00 93.25 88 ASN A CA 1
ATOM 680 C C . ASN A 1 88 ? 13.720 5.855 -9.399 1.00 93.25 88 ASN A C 1
ATOM 682 O O . ASN A 1 88 ? 13.700 5.208 -8.351 1.00 93.25 88 ASN A O 1
ATOM 686 N N . ASP A 1 89 ? 14.859 6.314 -9.917 1.00 91.88 89 ASP A N 1
ATOM 687 C CA . ASP A 1 89 ? 16.176 6.063 -9.306 1.00 91.88 89 ASP A CA 1
ATOM 688 C C . ASP A 1 89 ? 16.289 6.621 -7.873 1.00 91.88 89 ASP A C 1
ATOM 690 O O . ASP A 1 89 ? 17.015 6.082 -7.033 1.00 91.88 89 ASP A O 1
ATOM 694 N N . ALA A 1 90 ? 15.520 7.667 -7.548 1.00 91.62 90 ALA A N 1
ATOM 695 C CA . ALA A 1 90 ? 15.496 8.253 -6.211 1.00 91.62 90 ALA A CA 1
ATOM 696 C C . ALA A 1 90 ? 14.782 7.365 -5.176 1.00 91.62 90 ALA A C 1
ATOM 698 O O . ALA A 1 90 ? 14.925 7.609 -3.974 1.00 91.62 90 ALA A O 1
ATOM 699 N N . ALA A 1 91 ? 14.045 6.327 -5.593 1.00 89.81 91 ALA A N 1
ATOM 700 C CA . ALA A 1 91 ? 13.373 5.391 -4.686 1.00 89.81 91 ALA A CA 1
ATOM 701 C C . ALA A 1 91 ? 14.358 4.725 -3.708 1.00 89.81 91 ALA A C 1
ATOM 703 O O . ALA A 1 91 ? 14.021 4.503 -2.545 1.00 89.81 91 ALA A O 1
ATOM 704 N N . PHE A 1 92 ? 15.602 4.500 -4.147 1.00 87.25 92 PHE A N 1
ATOM 705 C CA . PHE A 1 92 ? 16.662 3.937 -3.311 1.00 87.25 92 PHE A CA 1
ATOM 706 C C . PHE A 1 92 ? 16.988 4.802 -2.083 1.00 87.25 92 PHE A C 1
ATOM 708 O O . P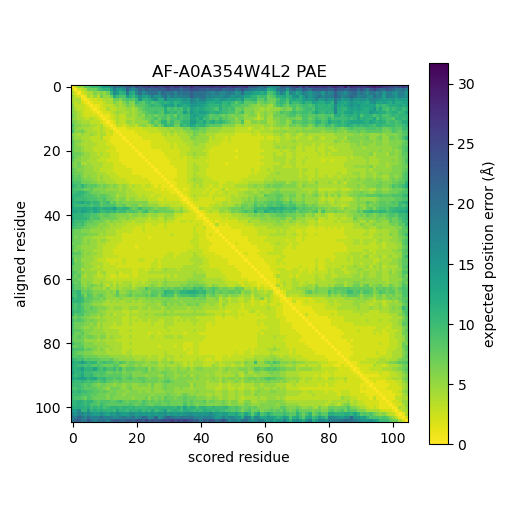HE A 1 92 ? 17.311 4.265 -1.028 1.00 87.25 92 PHE A O 1
ATOM 715 N N . LEU A 1 93 ? 16.890 6.130 -2.197 1.00 91.06 93 LEU A N 1
ATOM 716 C CA . LEU A 1 93 ? 17.227 7.064 -1.118 1.00 91.06 93 LEU A CA 1
ATOM 717 C C . LEU A 1 93 ? 15.986 7.581 -0.377 1.00 91.06 93 LEU A C 1
ATOM 719 O O . LEU A 1 93 ? 15.991 7.704 0.846 1.00 91.06 93 LEU A O 1
ATOM 723 N N . THR A 1 94 ? 14.915 7.877 -1.109 1.00 91.75 94 THR A N 1
ATOM 724 C CA . THR A 1 94 ? 13.708 8.516 -0.563 1.00 91.75 94 THR A CA 1
ATOM 725 C C . THR A 1 94 ? 12.973 7.621 0.430 1.00 91.75 94 THR A C 1
ATOM 727 O O . THR A 1 94 ? 12.636 8.094 1.512 1.00 91.75 94 THR A O 1
ATOM 730 N N . TYR A 1 95 ? 12.805 6.326 0.141 1.00 90.38 95 TYR A N 1
ATOM 731 C CA . TYR A 1 95 ? 12.111 5.402 1.044 1.00 90.38 95 TYR A CA 1
ATOM 732 C C . TYR A 1 95 ? 12.845 5.180 2.379 1.00 90.38 95 TYR A C 1
ATOM 734 O O . TYR A 1 95 ? 12.196 5.295 3.420 1.00 90.38 95 TYR A O 1
ATOM 742 N N . PRO A 1 96 ? 14.172 4.929 2.417 1.00 88.31 96 PRO A N 1
ATOM 743 C CA . PRO A 1 96 ? 14.913 4.873 3.6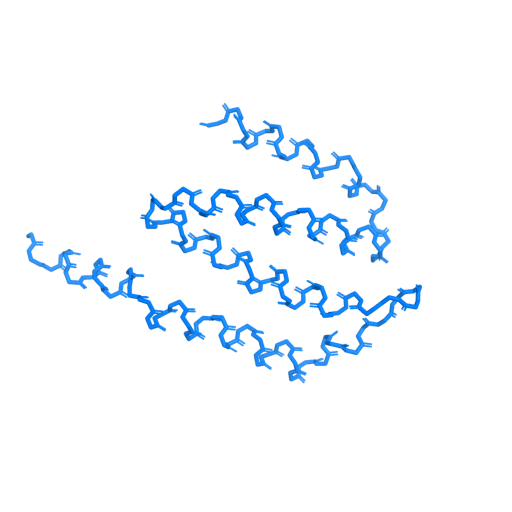78 1.00 88.31 96 PRO A CA 1
ATOM 744 C C . PRO A 1 96 ? 14.812 6.159 4.500 1.00 88.31 96 PRO A C 1
ATOM 746 O O . PRO A 1 96 ? 14.607 6.095 5.711 1.00 88.31 96 PRO A O 1
ATOM 749 N N . ILE A 1 97 ? 14.901 7.328 3.857 1.00 89.56 97 ILE A N 1
ATOM 750 C CA . ILE A 1 97 ? 14.755 8.614 4.550 1.00 89.56 97 ILE A CA 1
ATOM 751 C C . ILE A 1 97 ? 13.336 8.766 5.113 1.00 89.56 97 ILE A C 1
ATOM 753 O O . ILE A 1 97 ? 13.183 9.171 6.264 1.00 89.56 97 ILE A O 1
ATOM 757 N N . SER A 1 98 ? 12.300 8.398 4.354 1.00 87.38 98 SER A N 1
ATOM 758 C CA . SER A 1 98 ? 10.914 8.396 4.839 1.00 87.38 98 SER A CA 1
ATOM 759 C C . SER A 1 98 ? 10.724 7.469 6.039 1.00 87.38 98 SER A C 1
ATOM 761 O O . SER A 1 98 ? 10.036 7.840 6.987 1.00 87.38 98 SER A O 1
ATOM 763 N N . PHE A 1 99 ? 11.370 6.300 6.040 1.00 84.31 99 PHE A N 1
ATOM 764 C CA . PHE A 1 99 ? 11.348 5.377 7.174 1.00 84.31 99 PHE A CA 1
ATOM 765 C C . PHE A 1 99 ? 12.006 5.948 8.421 1.00 84.31 99 PHE A C 1
ATOM 767 O O . PHE A 1 99 ? 11.441 5.847 9.509 1.00 84.31 99 PHE A O 1
ATOM 774 N N . LEU A 1 100 ? 13.178 6.561 8.264 1.00 85.44 100 LEU A N 1
ATOM 775 C CA . LEU A 1 100 ? 13.865 7.220 9.368 1.00 85.44 100 LEU A CA 1
ATOM 776 C C . LEU A 1 100 ? 13.017 8.368 9.924 1.00 85.44 100 LEU A C 1
ATOM 778 O O . LEU A 1 100 ? 12.834 8.446 11.131 1.00 85.44 100 LEU A O 1
ATOM 782 N N . GLY A 1 101 ? 12.431 9.202 9.061 1.00 81.81 101 GLY A N 1
ATOM 783 C CA . GLY A 1 101 ? 11.539 10.282 9.488 1.00 81.81 101 GLY A CA 1
ATOM 784 C C . GLY A 1 101 ? 10.303 9.779 10.240 1.00 81.81 101 GLY A C 1
ATOM 785 O O . GLY A 1 101 ? 9.974 10.300 11.304 1.00 81.81 101 GLY A O 1
ATOM 786 N N . ALA A 1 102 ? 9.651 8.732 9.730 1.00 76.56 102 ALA A N 1
ATOM 787 C CA . ALA A 1 102 ? 8.478 8.135 10.364 1.00 76.56 102 ALA A CA 1
ATOM 788 C C . ALA A 1 102 ? 8.801 7.438 11.698 1.00 76.56 102 ALA A C 1
ATOM 790 O O . ALA A 1 102 ? 7.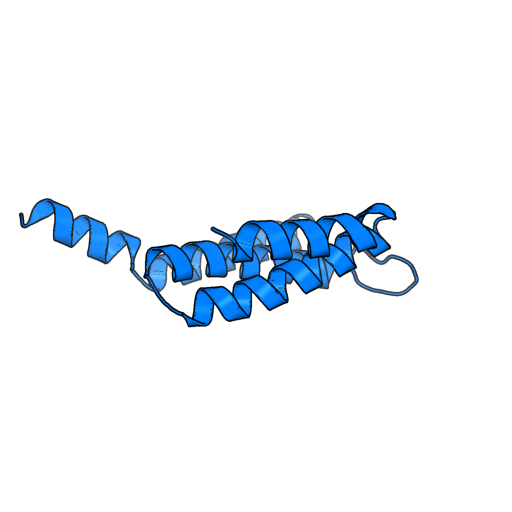963 7.435 12.589 1.00 76.56 102 ALA A O 1
ATOM 791 N N . GLY A 1 103 ? 10.001 6.865 11.852 1.00 65.81 103 GLY A N 1
ATOM 792 C CA . GLY A 1 103 ? 10.439 6.211 13.091 1.00 65.81 103 GLY A CA 1
ATOM 793 C C . GLY A 1 103 ? 10.883 7.165 14.208 1.00 65.81 103 GLY A C 1
ATOM 794 O O . GLY A 1 103 ? 11.064 6.719 15.337 1.00 65.81 103 GLY A O 1
ATOM 795 N N . ILE A 1 104 ? 11.073 8.453 13.904 1.00 57.03 104 ILE A N 1
ATOM 796 C CA . ILE A 1 104 ? 11.452 9.501 14.871 1.00 57.03 104 ILE A CA 1
ATOM 797 C C . ILE A 1 104 ? 10.208 10.230 15.441 1.00 57.03 104 ILE A C 1
ATOM 799 O O . ILE A 1 104 ? 10.340 11.014 16.381 1.00 57.03 104 ILE A O 1
ATOM 803 N N . SER A 1 105 ? 9.009 9.974 14.898 1.00 48.12 105 SER A N 1
ATOM 804 C CA . SER A 1 105 ? 7.726 10.584 15.312 1.00 48.12 105 SER A CA 1
ATOM 805 C C . SER A 1 105 ? 6.932 9.697 16.269 1.00 48.12 105 SER A C 1
ATOM 807 O O . SER A 1 105 ? 6.245 10.264 17.148 1.00 48.12 105 SER A O 1
#

Sequence (105 aa):
MERGRRLQEITESKWMDVIGVLLVLVISFALGFHKTIRQDLPIGIFSTFGAAGSMMVTRLVTKRNNIGNLIGLLTAVNSAFVDYYLGNDAAFLTYPISFLGAGIS